Protein AF-A0A4Q2SFD6-F1 (afdb_monomer_lite)

pLDDT: mean 86.99, std 13.1, range [52.41, 97.81]

Organism: NCBI:txid252230

Structure (mmCIF, N/CA/C/O backbone):
data_AF-A0A4Q2SFD6-F1
#
_entry.id   AF-A0A4Q2SFD6-F1
#
loop_
_atom_site.group_PDB
_atom_site.id
_atom_site.type_symbol
_atom_site.label_atom_id
_atom_site.label_alt_id
_atom_site.label_comp_id
_atom_site.label_asym_id
_atom_site.label_entity_id
_atom_site.label_seq_id
_atom_site.pdbx_PDB_ins_code
_atom_site.Cartn_x
_atom_site.Cartn_y
_atom_site.Cartn_z
_atom_site.occupancy
_atom_site.B_iso_or_equiv
_atom_site.auth_seq_id
_atom_site.auth_comp_id
_atom_site.auth_asym_id
_atom_site.auth_atom_id
_atom_site.pdbx_PDB_model_num
ATOM 1 N N . MET A 1 1 ? -18.200 -2.075 24.061 1.00 52.84 1 MET A N 1
ATOM 2 C CA . MET A 1 1 ? -16.846 -1.644 23.637 1.00 52.84 1 MET A CA 1
ATOM 3 C C . MET A 1 1 ? -16.617 -0.142 23.814 1.00 52.84 1 MET A C 1
ATOM 5 O O . MET A 1 1 ? -15.647 0.202 24.475 1.00 52.84 1 MET A O 1
ATOM 9 N N . ARG A 1 2 ? -17.536 0.743 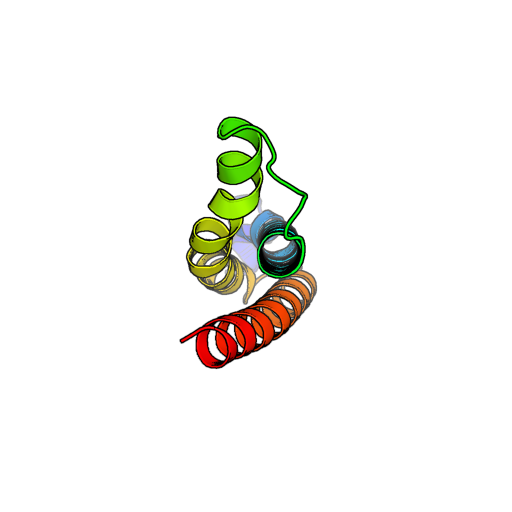23.386 1.00 54.88 2 ARG A N 1
ATOM 10 C CA . ARG A 1 2 ? -17.439 2.216 23.568 1.00 54.88 2 ARG A CA 1
ATOM 11 C C . ARG A 1 2 ? -17.081 2.715 24.981 1.00 54.88 2 ARG A C 1
ATOM 13 O O . ARG A 1 2 ? -16.436 3.746 25.135 1.00 54.88 2 ARG A O 1
ATOM 20 N N . THR A 1 3 ? -17.482 1.999 26.032 1.00 55.53 3 THR A N 1
ATOM 21 C CA . THR A 1 3 ? -17.178 2.359 27.429 1.00 55.53 3 THR A CA 1
ATOM 22 C C . THR A 1 3 ? -15.739 2.055 27.857 1.00 55.53 3 THR A C 1
ATOM 24 O O . THR A 1 3 ? -15.255 2.690 28.790 1.00 55.53 3 THR A O 1
ATOM 27 N N . LEU A 1 4 ? -15.044 1.122 27.196 1.00 54.31 4 LEU A N 1
ATOM 28 C CA . LEU A 1 4 ? -13.657 0.748 27.509 1.00 54.31 4 LEU A CA 1
ATOM 29 C C . LEU A 1 4 ? -12.642 1.643 26.784 1.00 54.31 4 LEU A C 1
ATOM 31 O O . LEU A 1 4 ? -11.625 2.003 27.373 1.00 54.31 4 LEU A O 1
ATOM 35 N N . GLU A 1 5 ? -12.951 2.081 25.560 1.00 52.41 5 GLU A N 1
ATOM 36 C CA . GLU A 1 5 ? -12.173 3.099 24.833 1.00 52.41 5 GLU A CA 1
ATOM 37 C C . GLU A 1 5 ? -12.192 4.453 25.547 1.00 52.41 5 GLU A C 1
ATOM 39 O O . GLU A 1 5 ? -11.136 5.034 25.786 1.00 52.41 5 GLU A O 1
ATOM 44 N N . ARG A 1 6 ? -13.370 4.914 26.000 1.00 55.88 6 ARG A N 1
ATOM 45 C CA . ARG A 1 6 ? -13.495 6.152 26.798 1.00 55.88 6 ARG A CA 1
ATOM 46 C C . ARG A 1 6 ? -12.726 6.117 28.116 1.00 55.88 6 ARG A C 1
ATOM 48 O O . ARG A 1 6 ? -12.407 7.167 28.660 1.00 55.88 6 ARG A O 1
ATOM 55 N N . ARG A 1 7 ? -12.470 4.919 28.642 1.00 56.03 7 ARG A N 1
ATOM 56 C CA . ARG A 1 7 ? -11.700 4.698 29.871 1.00 56.03 7 ARG A CA 1
ATOM 57 C C . ARG A 1 7 ? -10.205 4.479 29.606 1.00 56.03 7 ARG A C 1
ATOM 59 O O . ARG A 1 7 ? -9.474 4.226 30.553 1.00 56.03 7 ARG A O 1
ATOM 66 N N . GLY A 1 8 ? -9.752 4.561 28.350 1.00 55.78 8 GLY A N 1
ATOM 67 C CA . GLY A 1 8 ? -8.344 4.387 27.978 1.00 55.78 8 GLY A CA 1
ATOM 68 C C . GLY A 1 8 ? -7.832 2.944 28.064 1.00 55.78 8 GLY A C 1
ATOM 69 O O . GLY A 1 8 ? -6.628 2.726 28.002 1.00 55.78 8 GLY A O 1
ATOM 70 N N . VAL A 1 9 ? -8.720 1.952 28.200 1.00 56.69 9 VAL A N 1
ATOM 71 C CA . VAL A 1 9 ? -8.345 0.543 28.438 1.00 56.69 9 VAL A CA 1
ATOM 72 C C . VAL A 1 9 ? -7.941 -0.172 27.139 1.00 56.69 9 VAL A C 1
ATOM 74 O O . VAL A 1 9 ? -7.195 -1.144 27.172 1.00 56.69 9 VAL A O 1
ATOM 77 N N . LEU A 1 10 ? -8.393 0.327 25.982 1.00 57.59 10 LEU A N 1
ATOM 78 C CA . LEU A 1 10 ? -8.038 -0.188 24.654 1.00 57.59 10 LEU A CA 1
ATOM 79 C C . LEU A 1 10 ? -7.496 0.950 23.770 1.00 57.59 10 LEU A C 1
ATOM 81 O O . LEU A 1 10 ? -8.212 1.447 22.901 1.00 57.59 10 LEU A O 1
ATOM 85 N N . PRO A 1 11 ? -6.233 1.383 23.962 1.00 59.66 11 PRO A N 1
ATOM 86 C CA . PRO A 1 11 ? -5.614 2.422 23.130 1.00 59.66 11 PRO A CA 1
ATOM 87 C C . PRO A 1 11 ? -5.521 2.029 21.645 1.00 59.66 11 PRO A C 1
ATOM 89 O O . PRO A 1 11 ? -5.371 2.893 20.787 1.00 59.66 11 PRO A O 1
ATOM 92 N N . GLY A 1 12 ? -5.648 0.737 21.320 1.00 60.88 12 GLY A N 1
ATOM 93 C CA . GLY A 1 12 ? -5.547 0.229 19.952 1.00 60.88 12 GLY A CA 1
ATOM 94 C C . GLY A 1 12 ? -6.578 0.819 18.987 1.00 60.88 12 GLY A C 1
ATOM 95 O O . GLY A 1 12 ? -6.217 1.183 17.873 1.00 60.88 12 GLY A O 1
ATOM 96 N N . ALA A 1 13 ? -7.832 0.997 19.406 1.00 63.06 13 ALA A N 1
ATOM 97 C CA . ALA A 1 13 ? -8.891 1.454 18.502 1.00 63.06 13 ALA A CA 1
ATOM 98 C C . ALA A 1 13 ? -8.786 2.945 18.136 1.00 63.06 13 ALA A C 1
ATOM 100 O O . ALA A 1 13 ? -9.110 3.345 17.016 1.00 63.06 13 ALA A O 1
ATOM 101 N N . SER A 1 14 ? -8.254 3.774 19.042 1.00 71.75 14 SER A N 1
ATOM 102 C CA . SER A 1 14 ? -8.024 5.196 18.763 1.00 71.75 14 SER A CA 1
ATOM 103 C C . SER A 1 14 ? -6.838 5.414 17.817 1.00 71.75 14 SER A C 1
ATOM 105 O O . SER A 1 14 ? -6.802 6.410 17.095 1.00 71.75 14 SER A O 1
ATOM 107 N N . VAL A 1 15 ? -5.883 4.483 17.763 1.00 82.31 15 VAL A N 1
ATOM 108 C CA . VAL A 1 15 ? -4.705 4.554 16.881 1.00 82.31 15 VAL A CA 1
ATOM 109 C C . VAL A 1 15 ? -4.932 3.805 15.561 1.00 82.31 15 VAL A C 1
ATOM 111 O O . VAL A 1 15 ? -4.385 4.202 14.532 1.00 82.31 15 VAL A O 1
ATOM 114 N N . ALA A 1 16 ? -5.799 2.790 15.548 1.00 85.38 16 ALA A N 1
ATOM 115 C CA . ALA A 1 16 ? -6.057 1.942 14.385 1.00 85.38 16 ALA A CA 1
ATOM 116 C C . ALA A 1 16 ? -6.556 2.719 13.156 1.00 85.38 16 ALA A C 1
ATOM 118 O O . ALA A 1 16 ? -6.106 2.442 12.048 1.00 85.38 16 ALA A O 1
ATOM 119 N N . GLY A 1 17 ? -7.426 3.721 13.327 1.00 86.62 17 GLY A N 1
ATOM 120 C CA . GLY A 1 17 ? -7.932 4.521 12.202 1.00 86.62 17 GLY A CA 1
ATOM 121 C C . GLY A 1 17 ? -6.827 5.279 11.449 1.00 86.62 17 GLY A C 1
ATOM 122 O O . GLY A 1 17 ? -6.636 5.044 10.256 1.00 86.62 17 GLY A O 1
ATOM 123 N N . PRO A 1 18 ? -6.045 6.139 12.130 1.00 92.38 18 PRO A N 1
ATOM 124 C CA . PRO A 1 18 ? -4.881 6.796 11.536 1.00 92.38 18 PRO A CA 1
ATOM 125 C C . PRO A 1 18 ? -3.845 5.824 10.963 1.00 92.38 18 PRO A C 1
ATOM 127 O O . PRO A 1 18 ? -3.313 6.078 9.887 1.00 92.38 18 PRO A O 1
ATOM 130 N N . VAL A 1 19 ? -3.574 4.703 11.640 1.00 92.50 19 VAL A N 1
ATOM 131 C CA . VAL A 1 19 ? -2.639 3.684 11.133 1.00 92.50 19 VAL A CA 1
ATOM 132 C C . VAL A 1 19 ? -3.142 3.086 9.822 1.00 92.50 19 VAL A C 1
ATOM 134 O O . VAL A 1 19 ? -2.381 3.001 8.866 1.00 92.50 19 VAL A O 1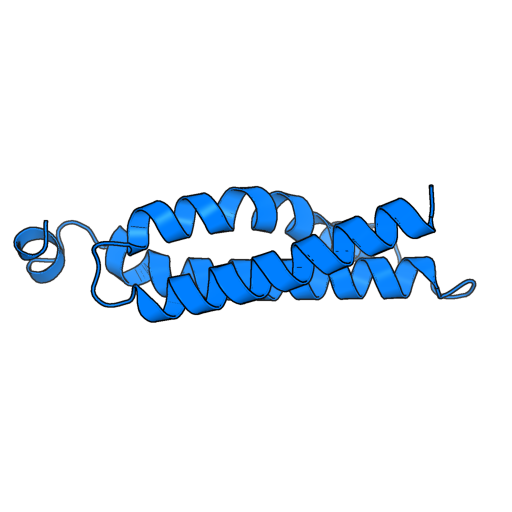
ATOM 137 N N . THR A 1 20 ? -4.428 2.743 9.738 1.00 94.19 20 THR A N 1
ATOM 138 C CA . THR A 1 20 ? -5.046 2.225 8.506 1.00 94.19 20 THR A CA 1
ATOM 139 C C . THR A 1 20 ? -4.929 3.226 7.360 1.00 94.19 20 THR A C 1
ATOM 141 O O . THR A 1 20 ? -4.603 2.841 6.239 1.00 94.19 20 THR A O 1
ATOM 144 N N . LEU A 1 21 ? -5.131 4.518 7.642 1.00 94.50 21 LEU A N 1
ATOM 145 C CA . LEU A 1 21 ? -4.932 5.588 6.665 1.00 94.50 21 LEU A CA 1
ATOM 146 C C . LEU A 1 21 ? -3.490 5.636 6.152 1.00 94.50 21 LEU A C 1
ATOM 148 O O . LEU A 1 21 ? -3.272 5.618 4.943 1.00 94.50 21 LEU A O 1
ATOM 152 N N . VAL A 1 22 ? -2.513 5.666 7.061 1.00 96.81 22 VAL A N 1
ATOM 153 C CA . VAL A 1 22 ? -1.086 5.694 6.706 1.00 96.81 22 VAL A CA 1
ATOM 154 C C . VAL A 1 22 ? -0.710 4.470 5.875 1.00 96.81 22 VAL A C 1
ATOM 156 O O . VAL A 1 22 ? -0.047 4.612 4.852 1.00 96.81 22 VAL A O 1
ATOM 159 N N . LEU A 1 23 ? -1.178 3.283 6.260 1.00 96.38 23 LEU A N 1
ATOM 160 C CA . LEU A 1 23 ? -0.925 2.050 5.516 1.00 96.38 23 LEU A CA 1
ATOM 161 C C . LEU A 1 23 ? -1.525 2.093 4.107 1.00 96.38 23 LEU A C 1
ATOM 163 O O . LEU A 1 23 ? -0.848 1.705 3.159 1.00 96.38 23 LEU A O 1
ATOM 167 N N . GLY A 1 24 ? -2.745 2.612 3.946 1.00 95.62 24 GLY A N 1
ATOM 168 C CA . GLY A 1 24 ? -3.366 2.785 2.631 1.00 95.62 24 GLY A CA 1
ATOM 169 C C . GLY A 1 24 ? -2.606 3.767 1.735 1.00 95.62 24 GLY A C 1
ATOM 170 O O . GLY A 1 24 ? -2.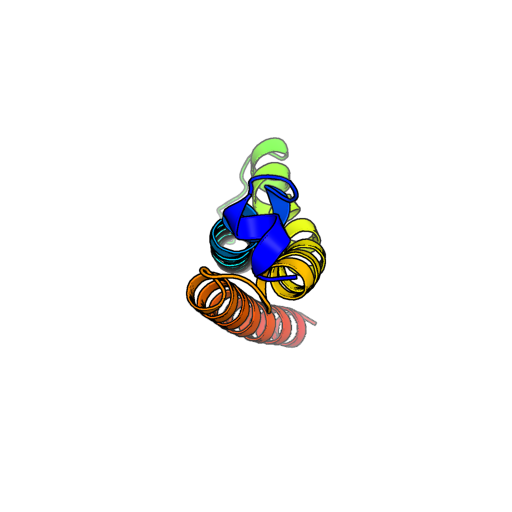400 3.498 0.549 1.00 95.62 24 GLY A O 1
ATOM 171 N N . VAL A 1 25 ? -2.118 4.875 2.303 1.00 97.81 25 VAL A N 1
ATOM 172 C CA . VAL A 1 25 ? -1.272 5.845 1.587 1.00 97.81 25 VAL A CA 1
ATOM 173 C C . VAL A 1 25 ? 0.050 5.207 1.161 1.00 97.81 25 VAL A C 1
ATOM 175 O O . VAL A 1 25 ? 0.403 5.275 -0.013 1.00 97.81 25 VAL A O 1
ATOM 178 N N . LEU A 1 26 ? 0.766 4.561 2.085 1.00 97.62 26 LEU A N 1
ATOM 179 C CA . LEU A 1 26 ? 2.061 3.934 1.802 1.00 97.62 26 LEU A CA 1
ATOM 180 C C . LEU A 1 26 ? 1.939 2.816 0.766 1.00 97.62 26 LEU A C 1
ATOM 182 O O . LEU A 1 26 ? 2.766 2.730 -0.136 1.00 97.62 26 LEU A O 1
ATOM 186 N N . PHE A 1 27 ? 0.878 2.013 0.847 1.00 97.69 27 PHE A N 1
ATOM 187 C CA . PHE A 1 27 ? 0.564 1.012 -0.164 1.00 97.69 27 PHE A CA 1
ATOM 188 C C . PHE A 1 27 ? 0.394 1.642 -1.549 1.00 97.69 27 PHE A C 1
ATOM 190 O O . PHE A 1 27 ? 1.032 1.221 -2.509 1.00 97.69 27 PHE A O 1
ATOM 197 N N . THR A 1 28 ? -0.420 2.694 -1.646 1.00 97.06 28 THR A N 1
ATOM 198 C CA . THR A 1 28 ? -0.683 3.387 -2.916 1.00 97.06 28 THR A CA 1
ATOM 199 C C . THR A 1 28 ? 0.593 4.005 -3.493 1.00 97.06 28 THR A C 1
ATOM 201 O O . THR A 1 28 ? 0.849 3.894 -4.691 1.00 97.06 28 THR A O 1
ATOM 204 N N . LEU A 1 29 ? 1.435 4.605 -2.647 1.00 97.75 29 LEU A N 1
ATOM 205 C CA . LEU A 1 29 ? 2.737 5.136 -3.057 1.00 97.75 29 LEU A CA 1
ATOM 206 C C . LEU A 1 29 ? 3.684 4.035 -3.542 1.00 97.75 29 LEU A C 1
ATOM 208 O O . LEU A 1 29 ? 4.406 4.245 -4.512 1.00 97.75 29 LEU A O 1
ATOM 212 N N . ALA A 1 30 ? 3.660 2.857 -2.922 1.00 96.88 30 ALA A N 1
ATOM 213 C CA . ALA A 1 30 ? 4.456 1.718 -3.363 1.00 96.88 30 ALA A CA 1
ATOM 214 C C . ALA A 1 30 ? 3.992 1.165 -4.714 1.00 96.88 30 ALA A C 1
ATOM 216 O O . ALA A 1 30 ? 4.828 0.807 -5.540 1.00 96.88 30 ALA A O 1
ATOM 217 N N . VAL A 1 31 ? 2.681 1.162 -4.982 1.00 96.44 31 VAL A N 1
ATOM 218 C CA . VAL A 1 31 ? 2.138 0.832 -6.310 1.00 96.44 31 VAL A CA 1
ATOM 219 C C . VAL A 1 31 ? 2.594 1.857 -7.348 1.00 96.44 31 VAL A C 1
ATOM 221 O O . VAL A 1 31 ? 3.075 1.474 -8.412 1.00 96.44 31 VAL A O 1
ATOM 224 N N . ALA A 1 32 ? 2.517 3.154 -7.036 1.00 95.75 32 ALA A N 1
ATOM 225 C CA . ALA A 1 32 ? 3.017 4.203 -7.925 1.00 95.75 32 ALA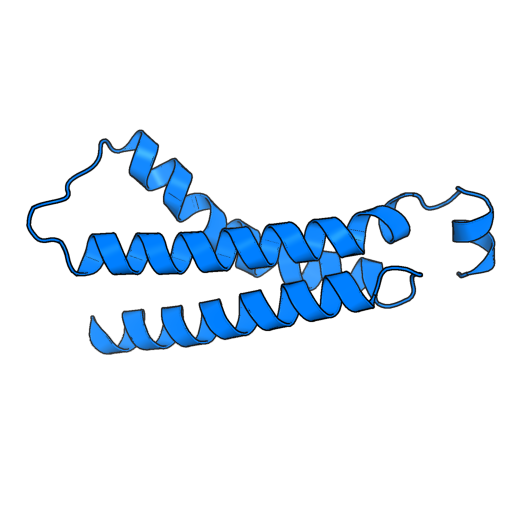 A CA 1
ATOM 226 C C . ALA A 1 32 ? 4.529 4.067 -8.178 1.00 95.75 32 ALA A C 1
ATOM 228 O O . ALA A 1 32 ? 4.989 4.223 -9.306 1.00 95.75 32 ALA A O 1
ATOM 229 N N . TYR A 1 33 ? 5.302 3.719 -7.149 1.00 94.88 33 TYR A N 1
ATOM 230 C CA . TYR A 1 33 ? 6.730 3.449 -7.275 1.00 94.88 33 TYR A CA 1
ATOM 231 C C . TYR A 1 33 ? 7.008 2.236 -8.175 1.00 94.88 33 TYR A C 1
ATOM 233 O O . TYR A 1 33 ? 7.840 2.327 -9.074 1.00 94.88 33 TYR A O 1
ATOM 241 N N . ALA A 1 34 ? 6.274 1.133 -7.998 1.00 93.56 34 ALA A N 1
ATOM 242 C CA . ALA A 1 34 ? 6.368 -0.044 -8.861 1.00 93.56 34 ALA A CA 1
ATOM 243 C C . ALA A 1 34 ? 6.030 0.289 -10.324 1.00 93.56 34 ALA A C 1
ATOM 245 O O . ALA A 1 34 ? 6.739 -0.137 -11.232 1.00 93.56 34 ALA A O 1
ATOM 246 N N . TYR A 1 35 ? 5.002 1.112 -10.547 1.00 92.62 35 TYR A N 1
ATOM 247 C CA . TYR A 1 35 ? 4.641 1.608 -11.872 1.00 92.62 35 TYR A CA 1
ATOM 248 C C . TYR A 1 35 ? 5.779 2.412 -12.514 1.00 92.62 35 TYR A C 1
ATOM 250 O O . TYR A 1 35 ? 6.165 2.139 -13.649 1.00 92.62 35 TYR A O 1
ATOM 258 N N . VAL A 1 36 ? 6.381 3.351 -11.778 1.00 92.12 36 VAL A N 1
ATOM 259 C CA . VAL A 1 36 ? 7.534 4.128 -12.267 1.00 92.12 36 VAL A CA 1
ATOM 260 C C . VAL A 1 36 ? 8.706 3.215 -12.625 1.00 92.12 36 VAL A C 1
ATOM 262 O O . VAL A 1 36 ? 9.293 3.383 -13.691 1.00 92.12 36 VAL A O 1
ATOM 265 N N . LEU A 1 37 ? 9.018 2.224 -11.784 1.00 90.81 37 LEU A N 1
ATOM 266 C CA . LEU A 1 37 ? 10.072 1.247 -12.075 1.00 90.81 37 LEU A CA 1
ATOM 267 C C . LEU A 1 37 ? 9.772 0.398 -13.316 1.00 90.81 37 LEU A C 1
ATOM 269 O O . LEU A 1 37 ? 10.707 0.005 -14.002 1.00 90.81 37 LEU A O 1
ATOM 273 N N . SER A 1 38 ? 8.499 0.124 -13.612 1.00 88.50 38 SER A N 1
ATOM 274 C CA . SER A 1 38 ? 8.109 -0.663 -14.789 1.00 88.50 38 SER A CA 1
ATOM 275 C C . SER A 1 38 ? 8.204 0.100 -16.113 1.00 88.50 38 SER A C 1
ATOM 277 O O . SER A 1 38 ? 8.392 -0.518 -17.152 1.00 88.50 38 SER A O 1
ATOM 279 N N . LEU A 1 39 ? 8.071 1.431 -16.085 1.00 86.88 39 LEU A N 1
ATOM 280 C CA . LEU A 1 39 ? 8.097 2.272 -17.287 1.00 86.88 39 LEU A CA 1
ATOM 281 C C . LEU A 1 39 ? 9.479 2.835 -17.613 1.00 86.88 39 LEU A C 1
ATOM 283 O O . LEU A 1 39 ? 9.732 3.260 -18.738 1.00 86.88 39 LEU A O 1
ATOM 287 N N . ALA A 1 40 ? 10.339 2.956 -16.609 1.00 80.94 40 ALA A N 1
ATOM 288 C CA . ALA A 1 40 ? 11.572 3.701 -16.739 1.00 80.94 40 ALA A CA 1
ATOM 289 C C . ALA A 1 40 ? 12.744 2.770 -17.074 1.00 80.94 40 ALA A C 1
ATOM 291 O O . ALA A 1 40 ? 13.488 2.364 -16.184 1.00 80.94 40 ALA A O 1
ATOM 292 N N . ASP A 1 41 ? 12.968 2.533 -18.369 1.00 72.38 41 ASP A N 1
ATOM 293 C CA . ASP A 1 41 ? 14.094 1.739 -18.900 1.00 72.38 41 ASP A CA 1
ATOM 294 C C . ASP A 1 41 ? 15.483 2.219 -18.415 1.00 72.38 41 ASP A C 1
ATOM 296 O O . ASP A 1 41 ? 16.462 1.477 -18.465 1.00 72.38 41 ASP A O 1
ATOM 300 N N . GLY A 1 42 ? 15.584 3.460 -17.920 1.00 76.00 42 GLY A N 1
ATOM 301 C CA . GLY A 1 42 ? 16.819 4.056 -17.395 1.00 76.00 42 GLY A CA 1
ATOM 302 C C . GLY A 1 42 ? 16.882 4.249 -15.874 1.00 76.00 42 GLY A C 1
ATOM 303 O O . GLY A 1 42 ? 17.912 4.700 -15.373 1.00 76.00 42 GLY A O 1
ATOM 304 N N . VAL A 1 43 ? 15.819 3.954 -15.116 1.00 79.38 43 VAL A N 1
ATOM 305 C CA . VAL A 1 43 ? 15.799 4.172 -13.658 1.00 79.38 43 VAL A CA 1
ATOM 306 C C . VAL A 1 43 ? 16.092 2.860 -12.948 1.00 79.38 43 VAL A C 1
ATOM 308 O O . VAL A 1 43 ? 15.206 2.056 -12.676 1.00 79.38 43 VAL A O 1
ATOM 311 N N . ASN A 1 44 ? 17.365 2.665 -12.607 1.00 85.50 44 ASN A N 1
ATOM 312 C CA . ASN A 1 44 ? 17.824 1.490 -11.875 1.00 85.50 44 ASN A CA 1
ATOM 313 C C . ASN A 1 44 ? 18.346 1.913 -10.489 1.00 85.50 44 ASN A C 1
ATOM 315 O O 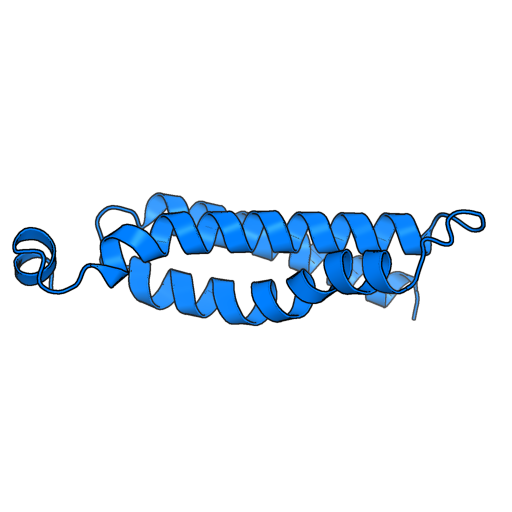. ASN A 1 44 ? 19.546 2.137 -10.318 1.00 85.50 44 ASN A O 1
ATOM 319 N N . PRO A 1 45 ? 17.449 2.131 -9.506 1.00 90.00 45 PRO A N 1
ATOM 320 C CA . PRO A 1 45 ? 17.858 2.543 -8.171 1.00 90.00 45 PRO A CA 1
ATOM 321 C C . PRO A 1 45 ? 18.640 1.418 -7.481 1.00 90.00 45 PRO A C 1
ATOM 323 O O . PRO A 1 45 ? 18.458 0.248 -7.824 1.00 90.00 45 PRO A O 1
ATOM 326 N N . PRO A 1 46 ? 19.468 1.747 -6.474 1.00 94.12 46 PRO A N 1
ATOM 327 C CA . PRO A 1 46 ? 20.171 0.732 -5.702 1.00 94.12 46 PRO A CA 1
ATOM 328 C C . PRO A 1 46 ? 19.183 -0.212 -5.001 1.00 94.12 46 PRO A C 1
ATOM 330 O O . PRO A 1 46 ? 18.092 0.203 -4.600 1.00 94.12 46 PRO A O 1
ATOM 333 N N . ASP A 1 47 ? 19.585 -1.470 -4.806 1.00 93.38 47 ASP A N 1
ATOM 334 C CA . ASP A 1 47 ? 18.700 -2.543 -4.325 1.00 93.38 47 ASP A CA 1
ATOM 335 C C . ASP A 1 47 ? 17.988 -2.204 -3.014 1.00 93.38 47 ASP A C 1
ATOM 337 O O . ASP A 1 47 ? 16.794 -2.461 -2.861 1.00 93.38 47 ASP A O 1
ATOM 341 N N . TRP A 1 48 ? 18.689 -1.556 -2.079 1.00 94.12 48 TRP A N 1
ATOM 342 C CA . TRP A 1 48 ? 18.100 -1.145 -0.805 1.00 94.12 48 TRP A CA 1
ATOM 343 C C . TRP A 1 48 ? 16.921 -0.181 -0.999 1.00 94.12 48 TRP A C 1
ATOM 345 O O . TRP A 1 48 ? 15.919 -0.296 -0.298 1.00 94.12 48 TRP A O 1
ATOM 355 N N . ALA A 1 49 ? 16.996 0.733 -1.972 1.00 93.44 49 ALA A N 1
ATOM 356 C CA . ALA A 1 49 ? 15.930 1.694 -2.242 1.00 93.44 49 ALA A CA 1
ATOM 357 C C . ALA A 1 49 ? 14.715 0.996 -2.864 1.00 93.44 49 ALA A C 1
ATOM 359 O O . ALA A 1 49 ? 13.578 1.282 -2.486 1.00 93.44 49 ALA A O 1
ATOM 360 N N . ARG A 1 50 ? 14.959 0.019 -3.747 1.00 93.44 50 ARG A N 1
ATOM 361 C CA . ARG A 1 50 ? 13.905 -0.821 -4.326 1.00 93.44 50 ARG A CA 1
ATOM 362 C C . ARG A 1 50 ? 13.175 -1.615 -3.243 1.00 93.44 50 ARG A C 1
ATOM 364 O O . ARG A 1 50 ? 11.947 -1.613 -3.212 1.00 93.44 50 ARG A O 1
ATOM 371 N N . VAL A 1 51 ? 13.912 -2.242 -2.326 1.00 95.00 51 VAL A N 1
ATOM 372 C CA . VAL A 1 51 ? 13.335 -3.004 -1.206 1.00 95.00 51 VAL A CA 1
ATOM 373 C C . VAL A 1 51 ? 12.508 -2.099 -0.292 1.00 95.00 51 VAL A C 1
ATOM 375 O O . VAL A 1 51 ? 11.362 -2.426 0.007 1.00 95.00 51 VAL A O 1
ATOM 378 N N . VAL A 1 52 ? 13.043 -0.941 0.108 1.00 95.50 52 VAL A N 1
ATOM 379 C CA . VAL A 1 52 ? 12.334 0.023 0.970 1.00 95.50 52 VAL A CA 1
ATOM 380 C C . VAL A 1 52 ? 11.057 0.549 0.310 1.00 95.50 52 VAL A C 1
ATOM 382 O O . VAL A 1 52 ? 10.058 0.748 0.996 1.00 95.50 52 VAL A O 1
ATOM 385 N N . GLY A 1 53 ? 11.061 0.756 -1.008 1.00 93.62 53 GLY A N 1
ATOM 386 C CA . GLY A 1 53 ? 9.871 1.184 -1.743 1.00 93.62 53 GLY A CA 1
ATOM 387 C C . GLY A 1 53 ? 8.810 0.086 -1.860 1.00 93.62 53 GLY A C 1
ATOM 388 O O . GLY A 1 53 ? 7.626 0.354 -1.676 1.00 93.62 53 GLY A O 1
ATOM 389 N N . LEU A 1 54 ? 9.223 -1.156 -2.128 1.00 95.56 54 LEU A N 1
ATOM 390 C CA . LEU A 1 54 ? 8.304 -2.260 -2.428 1.00 95.56 54 LEU A CA 1
ATOM 391 C C . LEU A 1 54 ? 7.807 -3.023 -1.193 1.00 95.56 54 LEU A C 1
ATOM 393 O O . LEU A 1 54 ? 6.756 -3.657 -1.270 1.00 95.56 54 LEU A O 1
ATOM 397 N N . VAL A 1 55 ? 8.489 -2.944 -0.043 1.00 97.19 55 VAL A N 1
ATOM 398 C CA . VAL A 1 55 ? 8.060 -3.622 1.202 1.00 97.19 55 VAL A CA 1
ATOM 399 C C . VAL A 1 55 ? 6.665 -3.186 1.660 1.00 97.19 55 VAL A C 1
ATOM 401 O O . VAL A 1 55 ? 5.942 -3.942 2.306 1.00 97.19 55 VAL A O 1
ATOM 404 N N . TRP A 1 56 ? 6.244 -1.982 1.279 1.00 97.19 56 TRP A N 1
ATOM 405 C CA . TRP A 1 56 ? 4.928 -1.454 1.613 1.00 97.19 56 TRP A CA 1
ATOM 406 C C . TRP A 1 56 ? 3.783 -2.130 0.851 1.00 97.19 56 TRP A C 1
ATOM 408 O O . TRP A 1 56 ? 2.642 -2.024 1.294 1.00 97.19 56 TRP A O 1
ATOM 418 N N . LEU A 1 57 ? 4.058 -2.872 -0.230 1.00 95.50 57 LEU A N 1
ATOM 419 C CA . LEU A 1 57 ? 3.044 -3.670 -0.925 1.00 95.50 57 LEU A CA 1
ATOM 420 C C . LEU A 1 57 ? 2.466 -4.771 -0.014 1.00 95.50 57 LEU A C 1
ATOM 422 O O . LEU A 1 57 ? 1.270 -4.709 0.286 1.00 95.50 57 LEU A O 1
ATOM 426 N N . PRO A 1 58 ? 3.257 -5.739 0.500 1.00 96.25 58 PRO A N 1
ATOM 427 C CA . PRO A 1 58 ? 2.729 -6.754 1.412 1.00 96.25 58 PRO A CA 1
ATOM 428 C C . PRO A 1 58 ? 2.257 -6.160 2.747 1.00 96.25 58 PRO A C 1
ATOM 430 O O . PRO A 1 58 ? 1.240 -6.599 3.285 1.00 96.25 58 PRO A O 1
ATOM 433 N N . VAL A 1 59 ? 2.947 -5.136 3.267 1.00 96.25 59 VAL A N 1
ATOM 434 C CA . VAL A 1 59 ? 2.563 -4.473 4.527 1.00 96.25 59 VAL A CA 1
ATOM 435 C C . VAL A 1 59 ? 1.202 -3.786 4.401 1.00 96.25 59 VAL A C 1
ATOM 437 O O . VAL A 1 59 ? 0.375 -3.904 5.300 1.00 96.25 59 VAL A O 1
ATOM 440 N N . GLY A 1 60 ? 0.938 -3.108 3.285 1.00 93.44 60 GLY A N 1
ATOM 441 C CA . GLY A 1 60 ? -0.349 -2.484 3.000 1.00 93.44 60 GLY A CA 1
ATOM 442 C C . GLY A 1 60 ? -1.469 -3.499 2.788 1.00 93.44 60 GLY A C 1
ATOM 443 O O . GLY A 1 60 ? -2.524 -3.381 3.410 1.00 93.44 60 GLY A O 1
ATOM 444 N N . LEU A 1 61 ? -1.220 -4.532 1.974 1.00 92.88 61 LEU A N 1
ATOM 445 C CA . LEU A 1 61 ? -2.193 -5.591 1.674 1.00 92.88 61 LEU A CA 1
ATOM 446 C C . LEU A 1 61 ? -2.693 -6.312 2.928 1.00 92.88 61 LEU A C 1
ATOM 448 O O . LEU A 1 61 ? -3.890 -6.560 3.053 1.00 92.88 61 LEU A O 1
ATOM 452 N N . ALA A 1 62 ? -1.796 -6.636 3.860 1.00 94.88 62 ALA A N 1
ATOM 453 C CA . ALA A 1 62 ? -2.168 -7.300 5.106 1.00 94.88 62 ALA A CA 1
ATOM 454 C C . ALA A 1 62 ? -2.613 -6.307 6.191 1.00 94.88 62 ALA A C 1
ATOM 456 O O . ALA A 1 62 ? -3.574 -6.553 6.921 1.00 94.88 62 ALA A O 1
ATOM 457 N N . GLY A 1 63 ? -1.920 -5.175 6.309 1.00 92.44 63 GLY A N 1
ATOM 458 C CA . GLY A 1 63 ? -2.100 -4.232 7.406 1.00 92.44 63 GLY A CA 1
ATOM 459 C C . GLY A 1 63 ? -3.383 -3.409 7.312 1.00 92.44 63 GLY A C 1
ATOM 460 O O . GLY A 1 63 ? -3.988 -3.128 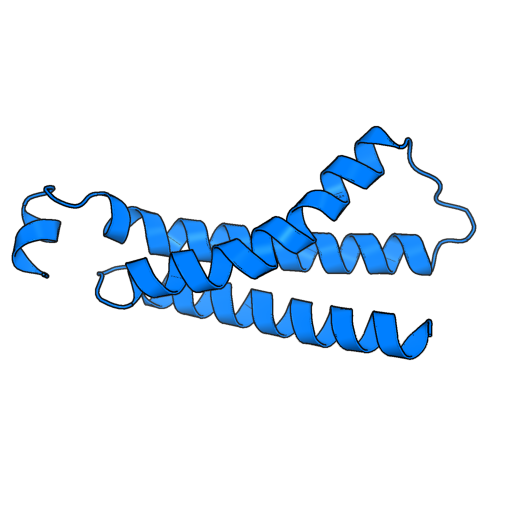8.345 1.00 92.44 63 GLY A O 1
ATOM 461 N N . VAL A 1 64 ? -3.839 -3.053 6.105 1.00 94.56 64 VAL A N 1
ATOM 462 C CA . VAL A 1 64 ? -5.067 -2.258 5.925 1.00 94.56 64 VAL A CA 1
ATOM 463 C C . VAL A 1 64 ? -6.320 -3.015 6.398 1.00 94.56 64 VAL A C 1
ATOM 465 O O . VAL A 1 64 ? -7.053 -2.452 7.214 1.00 94.56 64 VAL A O 1
ATOM 468 N N . PRO A 1 65 ? -6.572 -4.283 6.004 1.00 93.56 65 PRO A N 1
ATOM 469 C CA . PRO A 1 65 ? -7.701 -5.055 6.532 1.00 93.56 65 PRO A CA 1
ATOM 470 C C . PRO A 1 65 ? -7.668 -5.222 8.057 1.00 93.56 65 PRO A C 1
ATOM 472 O O . PRO A 1 65 ? -8.700 -5.083 8.714 1.00 93.56 65 PRO A O 1
ATOM 475 N N . ILE A 1 66 ? -6.485 -5.478 8.630 1.00 92.38 66 ILE A N 1
ATOM 476 C CA . ILE A 1 66 ? -6.304 -5.633 10.083 1.00 92.38 66 ILE A CA 1
ATOM 477 C C . ILE A 1 66 ? -6.616 -4.317 10.804 1.00 92.38 66 ILE A C 1
ATOM 479 O O . ILE A 1 66 ? -7.384 -4.296 11.767 1.00 92.38 66 ILE A O 1
ATOM 483 N N . GLY A 1 67 ? -6.061 -3.206 10.317 1.00 89.56 67 GLY A N 1
ATOM 484 C CA . GLY A 1 67 ? -6.294 -1.882 10.886 1.00 89.56 67 GLY A CA 1
ATOM 485 C C . GLY A 1 67 ? -7.762 -1.460 10.794 1.00 89.56 67 GLY A C 1
ATOM 486 O O . GLY A 1 67 ? -8.321 -0.940 11.766 1.00 89.56 67 GLY A O 1
ATOM 487 N N . TYR A 1 68 ? -8.424 -1.752 9.672 1.00 90.25 68 TYR A N 1
ATOM 488 C CA . TYR A 1 68 ? -9.855 -1.505 9.513 1.00 90.25 68 TYR A CA 1
ATOM 489 C C . TYR A 1 68 ? -10.685 -2.332 10.500 1.00 90.25 68 TYR A C 1
ATOM 491 O O . TYR A 1 68 ? -11.547 -1.793 11.193 1.00 90.25 68 TYR A O 1
ATOM 499 N N . TYR A 1 69 ? -10.383 -3.626 10.643 1.00 90.50 69 TYR A N 1
ATOM 500 C CA . TYR A 1 69 ? -11.090 -4.507 11.573 1.00 90.50 69 TYR A CA 1
ATOM 501 C C . TYR A 1 69 ? -11.061 -3.997 13.023 1.00 90.50 69 TYR A C 1
ATOM 503 O O . TYR A 1 69 ? -12.056 -4.135 13.735 1.00 90.50 69 TYR A O 1
ATOM 511 N N . TRP A 1 70 ? -9.959 -3.378 13.452 1.00 87.00 70 TRP A N 1
ATOM 512 C CA . TRP A 1 70 ? -9.821 -2.796 14.794 1.00 87.00 70 TRP A CA 1
ATOM 513 C C . TRP A 1 70 ? -10.384 -1.382 14.945 1.00 87.00 70 TRP A C 1
ATOM 515 O O . TRP A 1 70 ? -10.617 -0.945 16.068 1.00 87.00 70 TRP A O 1
ATOM 525 N N . SER A 1 71 ? -10.602 -0.659 13.849 1.00 86.94 71 SER A N 1
ATOM 526 C CA . SER A 1 71 ? -11.105 0.721 13.874 1.00 86.94 71 SER A CA 1
ATOM 527 C C . SER A 1 71 ? -12.590 0.847 13.533 1.00 86.94 71 SER A C 1
ATOM 529 O O . SER A 1 71 ? -13.169 1.901 13.795 1.00 86.94 71 SER A O 1
ATOM 531 N N . ARG A 1 72 ? -13.221 -0.213 13.008 1.00 82.19 72 ARG A N 1
ATOM 532 C CA . ARG A 1 72 ? -14.630 -0.221 12.569 1.00 82.19 72 ARG A CA 1
ATOM 533 C C . ARG A 1 72 ? -15.655 0.126 13.651 1.00 82.19 72 ARG A C 1
ATOM 535 O O . ARG A 1 72 ? -16.751 0.544 13.313 1.00 82.19 72 ARG A O 1
ATOM 542 N N . ASP A 1 73 ? -15.308 -0.045 14.925 1.00 81.81 73 ASP A N 1
ATOM 543 C CA . ASP A 1 73 ? -16.205 0.222 16.058 1.00 81.81 73 ASP A CA 1
ATOM 544 C C . ASP A 1 73 ? -15.803 1.472 16.875 1.00 81.81 73 ASP A C 1
ATOM 546 O O . ASP A 1 73 ? -16.456 1.785 17.877 1.00 81.81 73 ASP A O 1
ATOM 550 N N . GLY A 1 74 ? -14.747 2.183 16.454 1.00 76.69 74 GLY A N 1
ATOM 551 C CA . GLY A 1 74 ? -14.135 3.291 17.196 1.00 76.69 74 GLY A CA 1
ATOM 552 C C . GLY A 1 74 ? -14.375 4.682 16.594 1.00 76.69 74 GLY A C 1
ATOM 553 O O . GLY A 1 74 ? -14.755 4.841 15.434 1.00 76.69 74 GLY A O 1
ATOM 554 N N . ASP A 1 75 ? -14.067 5.726 17.371 1.00 77.62 75 ASP A N 1
ATOM 555 C CA . ASP A 1 75 ? -14.312 7.141 17.016 1.00 77.62 75 ASP A CA 1
ATOM 556 C C . ASP A 1 75 ? -13.592 7.617 15.733 1.00 77.62 75 ASP A C 1
ATOM 558 O O . ASP A 1 75 ? -13.947 8.644 15.153 1.00 77.62 75 ASP A O 1
ATOM 562 N N . ARG A 1 76 ? -12.571 6.883 15.269 1.00 83.38 76 ARG A N 1
ATOM 563 C CA . ARG A 1 76 ? -11.770 7.214 14.075 1.00 83.38 76 ARG A CA 1
ATOM 564 C C . ARG A 1 76 ? -12.040 6.313 12.867 1.00 83.38 76 ARG A C 1
ATOM 566 O O . ARG A 1 76 ? -11.222 6.283 11.947 1.00 83.38 76 ARG A O 1
ATOM 573 N N . GLN A 1 77 ? -13.188 5.638 12.830 1.00 87.75 77 GLN A N 1
ATOM 574 C CA . GLN A 1 77 ? -13.616 4.789 11.713 1.00 87.75 77 GLN A CA 1
ATOM 575 C C . GLN A 1 77 ? -13.497 5.485 10.344 1.00 87.75 77 GLN A C 1
ATOM 577 O O . GLN A 1 77 ? -12.954 4.904 9.410 1.00 87.75 77 GLN A O 1
ATOM 582 N N . ARG A 1 78 ? -13.905 6.759 10.230 1.00 90.75 78 ARG A N 1
ATOM 583 C CA . ARG A 1 78 ? -13.836 7.512 8.959 1.00 90.75 78 ARG A CA 1
ATOM 584 C C . ARG A 1 78 ? -12.428 7.579 8.362 1.00 90.75 78 ARG A C 1
ATOM 586 O O . ARG A 1 78 ? -12.273 7.524 7.150 1.00 90.75 78 ARG A O 1
ATOM 593 N N . LEU A 1 79 ? -11.392 7.700 9.196 1.00 90.50 79 LEU A N 1
ATOM 594 C CA . LEU A 1 79 ? -10.007 7.715 8.707 1.00 90.50 79 LEU A CA 1
ATOM 595 C C . LEU A 1 79 ? -9.600 6.342 8.170 1.00 90.50 79 LEU A C 1
ATOM 597 O O . LEU A 1 79 ? -8.908 6.260 7.158 1.00 90.50 79 LEU A O 1
ATOM 601 N N . ALA A 1 80 ? -10.063 5.276 8.823 1.00 91.00 80 ALA A N 1
ATOM 602 C CA . ALA A 1 80 ? -9.838 3.920 8.355 1.00 91.00 80 ALA A CA 1
ATOM 603 C C . ALA A 1 80 ? -10.523 3.665 7.012 1.00 91.00 80 ALA A C 1
ATOM 605 O O . ALA A 1 80 ? -9.898 3.110 6.118 1.00 91.00 80 ALA A O 1
ATOM 606 N N . GLU A 1 81 ? -11.766 4.122 6.846 1.00 93.94 81 GLU A N 1
ATOM 607 C CA . GLU A 1 81 ? -12.513 4.025 5.586 1.00 93.94 81 GLU A CA 1
ATOM 608 C C . GLU A 1 81 ? -11.781 4.725 4.438 1.00 93.94 81 GLU A C 1
ATOM 610 O O . GLU A 1 81 ? -11.636 4.147 3.363 1.00 93.94 81 GLU A O 1
ATOM 615 N N . VAL A 1 82 ? -11.245 5.929 4.673 1.00 95.94 82 VAL A N 1
ATOM 616 C CA . VAL A 1 82 ? -10.416 6.632 3.679 1.00 95.94 82 VAL A CA 1
ATOM 617 C C . VAL A 1 82 ? -9.145 5.837 3.365 1.00 95.94 82 VAL A C 1
ATOM 619 O O . VAL A 1 82 ? -8.794 5.685 2.198 1.00 95.94 82 VAL A O 1
ATOM 622 N N . GLY A 1 83 ? -8.477 5.287 4.382 1.00 93.56 83 GLY A N 1
ATOM 623 C CA . GLY A 1 83 ? -7.309 4.422 4.198 1.00 93.56 83 GLY A CA 1
ATOM 624 C C . GLY A 1 83 ? -7.599 3.192 3.343 1.00 93.56 83 GLY A C 1
ATOM 625 O O . GLY A 1 83 ? -6.853 2.892 2.414 1.00 93.56 83 GLY A O 1
ATOM 626 N N . VAL A 1 84 ? -8.715 2.518 3.618 1.00 96.06 84 VAL A N 1
ATOM 627 C CA . VAL A 1 84 ? -9.197 1.375 2.835 1.00 96.06 84 VAL A CA 1
ATOM 628 C C . VAL A 1 84 ? -9.511 1.796 1.404 1.00 96.06 84 VAL A C 1
ATOM 630 O O . VAL A 1 84 ? -9.079 1.120 0.477 1.00 96.06 84 VAL A O 1
ATOM 633 N N . ALA A 1 85 ? -10.207 2.916 1.200 1.00 97.50 85 ALA A N 1
ATOM 634 C CA . ALA A 1 85 ? -10.529 3.411 -0.136 1.00 97.50 85 ALA A CA 1
ATOM 635 C C . ALA A 1 85 ? -9.263 3.681 -0.964 1.00 97.50 85 ALA A C 1
ATOM 637 O O . ALA A 1 85 ? -9.179 3.250 -2.112 1.00 97.50 85 ALA A O 1
ATOM 638 N N . LEU A 1 86 ? -8.252 4.322 -0.370 1.00 96.56 86 LEU A N 1
ATOM 639 C CA . LEU A 1 86 ? -6.953 4.533 -1.015 1.00 96.56 86 LEU A CA 1
ATOM 640 C C . LEU A 1 86 ? -6.276 3.204 -1.358 1.00 96.56 86 LEU A C 1
ATOM 642 O O . LEU A 1 86 ? -5.845 3.009 -2.492 1.00 96.56 86 LEU A O 1
ATOM 646 N N . ALA A 1 87 ? -6.248 2.264 -0.411 1.00 95.69 87 ALA A N 1
ATOM 647 C CA . ALA A 1 87 ? -5.664 0.949 -0.637 1.00 95.69 87 ALA A CA 1
ATOM 648 C C . ALA A 1 87 ? -6.367 0.186 -1.770 1.00 95.69 87 ALA A C 1
ATOM 650 O O . ALA A 1 87 ? -5.697 -0.442 -2.583 1.00 95.69 87 ALA A O 1
ATOM 651 N N . LEU A 1 88 ? -7.698 0.271 -1.866 1.00 97.69 88 LEU A N 1
ATOM 652 C CA . LEU A 1 88 ? -8.473 -0.341 -2.946 1.00 97.69 88 LEU A CA 1
ATOM 653 C C . LEU A 1 88 ? -8.137 0.273 -4.307 1.00 97.69 88 LEU A C 1
ATOM 655 O O . LEU A 1 88 ? -7.933 -0.469 -5.264 1.00 97.69 88 LEU A O 1
ATOM 659 N N . VAL A 1 89 ? -8.023 1.602 -4.394 1.00 97.75 89 VAL A N 1
ATOM 660 C CA . VAL A 1 89 ? -7.581 2.281 -5.624 1.00 97.75 89 VAL A CA 1
ATOM 661 C C . VAL A 1 89 ? -6.183 1.806 -6.025 1.00 97.75 89 VAL A C 1
ATOM 663 O O . VAL A 1 89 ? -5.975 1.416 -7.174 1.00 97.75 89 VAL A O 1
ATOM 666 N N . GLY A 1 90 ? -5.246 1.763 -5.074 1.00 95.56 90 GLY A N 1
ATOM 667 C CA . GLY A 1 90 ? -3.910 1.215 -5.299 1.00 95.56 90 GLY A CA 1
ATOM 668 C C . GLY A 1 90 ? -3.942 -0.251 -5.743 1.00 95.56 90 GLY A C 1
ATOM 669 O O . GLY A 1 90 ? -3.206 -0.633 -6.644 1.00 95.56 90 GLY A O 1
ATOM 670 N N . ALA A 1 91 ? -4.821 -1.073 -5.168 1.00 95.38 91 ALA A N 1
ATOM 671 C CA . ALA A 1 91 ? -4.898 -2.500 -5.469 1.00 95.38 91 ALA A CA 1
ATOM 672 C C . ALA A 1 91 ? -5.432 -2.738 -6.882 1.00 95.38 91 ALA A C 1
ATOM 674 O O . ALA A 1 91 ? -4.869 -3.541 -7.619 1.00 95.38 91 ALA A O 1
ATOM 675 N N . VAL A 1 92 ? -6.465 -1.997 -7.290 1.00 97.38 92 VAL A N 1
ATOM 676 C CA . VAL A 1 92 ? -6.975 -2.025 -8.667 1.00 97.38 92 VAL A CA 1
ATOM 677 C C . VAL A 1 92 ? -5.885 -1.600 -9.652 1.00 97.38 92 VAL A C 1
ATOM 679 O O . VAL A 1 92 ? -5.685 -2.274 -10.660 1.00 97.38 92 VAL A O 1
ATOM 682 N N . ALA A 1 93 ? -5.138 -0.535 -9.345 1.00 94.81 93 ALA A N 1
ATOM 683 C CA . ALA A 1 93 ? -4.022 -0.090 -10.177 1.00 94.81 93 ALA A CA 1
ATOM 684 C C . ALA A 1 93 ? -2.902 -1.141 -10.263 1.00 94.81 93 ALA A C 1
ATOM 686 O O . ALA A 1 93 ? -2.378 -1.389 -11.346 1.00 94.81 93 ALA A O 1
ATOM 687 N N . LEU A 1 94 ? -2.570 -1.802 -9.150 1.00 93.56 94 LEU A N 1
ATOM 688 C CA . LEU A 1 94 ? -1.574 -2.872 -9.117 1.00 93.56 94 LEU A CA 1
ATOM 689 C C . LEU A 1 94 ? -2.013 -4.078 -9.951 1.00 93.56 94 LEU A C 1
ATOM 691 O O . LEU A 1 94 ? -1.215 -4.601 -10.719 1.00 93.56 94 LEU A O 1
ATOM 695 N N . VAL A 1 95 ? -3.275 -4.500 -9.835 1.00 95.62 95 VAL A N 1
ATOM 696 C CA . VAL A 1 95 ? -3.831 -5.589 -10.652 1.00 95.62 95 VAL A CA 1
ATOM 697 C C . VAL A 1 95 ? -3.773 -5.226 -12.134 1.00 95.62 95 VAL A C 1
ATOM 699 O O . VAL A 1 95 ? -3.325 -6.041 -12.932 1.00 95.62 95 VAL A O 1
ATOM 702 N N . ALA A 1 96 ? -4.166 -4.004 -12.505 1.00 94.88 96 ALA A N 1
ATOM 703 C CA . ALA A 1 96 ? -4.076 -3.536 -13.886 1.00 94.88 96 ALA A CA 1
ATOM 704 C C . ALA A 1 96 ? -2.629 -3.541 -14.404 1.00 94.88 96 ALA A C 1
ATOM 706 O O . ALA A 1 96 ? -2.390 -3.969 -15.530 1.00 94.88 96 ALA A O 1
ATOM 707 N N . LEU A 1 97 ? -1.670 -3.119 -13.573 1.00 91.38 97 LEU A N 1
ATOM 708 C CA . LEU A 1 97 ? -0.247 -3.148 -13.904 1.00 91.38 97 LEU A CA 1
ATOM 709 C C . LEU A 1 97 ? 0.260 -4.576 -14.130 1.00 91.38 97 LEU A C 1
ATOM 711 O O . LEU A 1 97 ? 0.910 -4.829 -15.137 1.00 91.38 97 LEU A O 1
ATOM 715 N N . VAL A 1 98 ? -0.058 -5.509 -13.228 1.00 91.88 98 VAL A N 1
ATOM 716 C CA . VAL A 1 98 ? 0.327 -6.924 -13.368 1.00 91.88 98 VAL A CA 1
ATOM 717 C C . VAL A 1 98 ? -0.257 -7.503 -14.655 1.00 91.88 98 VAL A C 1
ATOM 719 O O . VAL A 1 98 ? 0.485 -8.029 -15.471 1.00 91.88 98 VAL A O 1
ATOM 722 N N . VAL A 1 99 ? -1.557 -7.314 -14.898 1.00 93.88 99 VAL A N 1
ATOM 723 C CA . VAL A 1 99 ? -2.227 -7.812 -16.112 1.00 93.88 99 VAL A CA 1
ATOM 724 C C . VAL A 1 99 ? -1.625 -7.225 -17.393 1.00 93.88 99 VAL A C 1
ATOM 726 O O . VAL A 1 99 ? -1.544 -7.923 -18.399 1.00 93.88 99 VAL A O 1
ATOM 729 N N . ALA A 1 100 ? -1.208 -5.957 -17.377 1.00 91.56 100 ALA A N 1
ATOM 730 C CA . ALA A 1 100 ? -0.585 -5.316 -18.532 1.00 91.56 100 ALA A CA 1
ATOM 731 C C . ALA A 1 100 ? 0.836 -5.833 -18.820 1.00 91.56 100 ALA A C 1
ATOM 733 O O . ALA A 1 100 ? 1.267 -5.791 -19.972 1.00 91.56 100 ALA A O 1
ATOM 734 N N . LEU A 1 101 ? 1.558 -6.297 -17.795 1.00 87.88 101 LEU A N 1
ATOM 735 C CA . LEU A 1 101 ? 2.935 -6.785 -17.908 1.00 87.88 101 LEU A CA 1
ATOM 736 C C . LEU A 1 101 ? 3.032 -8.307 -18.132 1.00 87.88 101 LEU A C 1
ATOM 738 O O . LEU A 1 101 ? 4.036 -8.745 -18.694 1.00 87.88 101 LEU A O 1
ATOM 742 N N . GLY A 1 102 ? 2.007 -9.085 -17.757 1.00 69.25 102 GLY A N 1
ATOM 743 C CA . GLY A 1 102 ? 1.913 -10.540 -17.967 1.00 69.25 102 GLY A CA 1
ATOM 744 C C . GLY A 1 102 ? 2.202 -11.356 -16.715 1.00 69.25 102 GLY A C 1
ATOM 745 O O . GLY A 1 102 ? 3.005 -12.309 -16.826 1.00 69.25 102 GLY A O 1
#

Secondary structure (DSSP, 8-state):
-HHHHTTTS-HHHHHHHHHHHHHHHHHHHHHHHHHHHHH-TT----HHHHHHHHTHHHHHHHHHHHHHHHHTTSTTHHHHHHHHHHHHHHHHHHHHHHHHH-

Radius of gyration: 16.3 Å; chains: 1; bounding box: 38×18×49 Å

Sequence (102 aa):
MRTLERRGVLPGASVAGPVTLVLGVLFTLAVAYAYVLSLADGVNPPDWARVVGLVWLPVGLAGVPIGYYWSRDGDRQRLAEVGVALALVGAVALVALVVALG

Foldseek 3Di:
DVVCVVVVNCVLQVVLLQQLLVLLVLLLQLLVVVVCVVPDPPDDDPPVVNCVSNVSNVCSVPSLVVSQVSHVVHPNNVSSVNSVVSNVVSVVSNVVVVVVVD